Protein AF-A0A094BYF8-F1 (afdb_monomer)

Nearest PDB structures (foldseek):
  6zse-assembly1_XT  TM=6.422E-01  e=1.636E-03  Homo sapiens
  8cvm-assembly1_r  TM=8.380E-01  e=8.577E-03  Cutibacterium acnes
  7nhn-assembly1_V  TM=9.277E-01  e=2.640E-02  Listeria monocytogenes EGD-e
  8apo-assembly1_Aq  TM=6.557E-01  e=1.644E-02  Polytomella magna
  6ylx-assembly1_P  TM=6.443E-01  e=8.084E-03  Saccharomyces cerevisiae

Sequence (136 aa):
MRFSKKKAAQGVREHLVHARNEAIVRRGMGLGKEEGFRAVEIKTKDGKRMKIDDPSRLYIEQAWVGKGDYGITPDHRARGQINMMKNPTTHIHVVLKEEKTRIRENQEREAKIAARKTWVQLPNRKITSQRQYYSW

Structure (mmCIF, N/CA/C/O backbone):
data_AF-A0A094BYF8-F1
#
_entry.id   AF-A0A094BYF8-F1
#
loop_
_atom_site.group_PDB
_atom_site.id
_atom_site.type_symbol
_atom_site.label_atom_id
_atom_site.label_alt_id
_atom_site.label_comp_id
_atom_site.label_asym_id
_atom_site.label_entity_id
_atom_site.label_seq_id
_atom_site.pdbx_PDB_ins_code
_atom_site.Cartn_x
_atom_site.Cartn_y
_atom_site.Cartn_z
_atom_site.occupancy
_atom_site.B_iso_or_equiv
_atom_site.auth_seq_id
_atom_site.auth_comp_id
_atom_site.auth_asym_id
_atom_site.auth_atom_id
_atom_site.pdbx_PDB_model_num
ATOM 1 N N . MET A 1 1 ? -7.540 1.699 -15.502 1.00 93.69 1 MET A N 1
ATOM 2 C CA . MET A 1 1 ? -6.428 1.885 -16.462 1.00 93.69 1 MET A CA 1
ATOM 3 C C . MET A 1 1 ? -6.832 1.987 -17.935 1.00 93.69 1 MET A C 1
ATOM 5 O O . MET A 1 1 ? -6.118 2.654 -18.664 1.00 93.69 1 MET A O 1
ATOM 9 N N . ARG A 1 2 ? -7.959 1.406 -18.386 1.00 93.56 2 ARG A N 1
ATOM 10 C CA . ARG A 1 2 ? -8.383 1.412 -19.806 1.00 93.56 2 ARG A CA 1
ATOM 11 C C . ARG A 1 2 ? -8.467 2.798 -20.467 1.00 93.56 2 ARG A C 1
ATOM 13 O O . ARG A 1 2 ? -8.107 2.918 -21.624 1.00 93.56 2 ARG A O 1
ATOM 20 N N . PHE A 1 3 ? -8.935 3.813 -19.743 1.00 96.12 3 PHE A N 1
ATOM 21 C CA . PHE A 1 3 ? -9.165 5.161 -20.285 1.00 96.12 3 PHE A CA 1
ATOM 22 C C . PHE A 1 3 ? -8.025 6.151 -20.000 1.00 96.12 3 PHE A C 1
ATOM 24 O O . PHE A 1 3 ? -8.162 7.346 -20.244 1.00 96.12 3 PHE A O 1
ATOM 31 N N . SER A 1 4 ? -6.906 5.689 -19.434 1.00 96.69 4 SER A N 1
ATOM 32 C CA . SER A 1 4 ? -5.773 6.572 -19.156 1.00 96.69 4 SER A CA 1
ATOM 33 C C . SER A 1 4 ? -4.980 6.843 -20.434 1.00 96.69 4 SER A C 1
ATOM 35 O O . SER A 1 4 ? -4.676 5.917 -21.177 1.00 96.69 4 SER A O 1
ATOM 37 N N . LYS A 1 5 ? -4.576 8.100 -20.651 1.00 97.62 5 LYS A N 1
ATOM 38 C CA . LYS A 1 5 ? -3.736 8.518 -21.792 1.00 97.62 5 LYS A CA 1
ATOM 39 C C . LYS A 1 5 ? -2.260 8.100 -21.653 1.00 97.62 5 LYS A C 1
ATOM 41 O O . LYS A 1 5 ? -1.463 8.339 -22.553 1.00 97.62 5 LYS A O 1
ATOM 46 N N . LYS A 1 6 ? -1.849 7.567 -20.496 1.00 97.50 6 LYS A N 1
ATOM 47 C CA . LYS A 1 6 ? -0.439 7.278 -20.184 1.00 97.50 6 LYS A CA 1
ATOM 48 C C . LYS A 1 6 ? -0.024 5.914 -20.743 1.00 97.50 6 LYS A C 1
ATOM 50 O O . LYS A 1 6 ? -0.677 4.923 -20.434 1.00 97.50 6 LYS A O 1
ATOM 55 N N . LYS A 1 7 ? 1.120 5.837 -21.44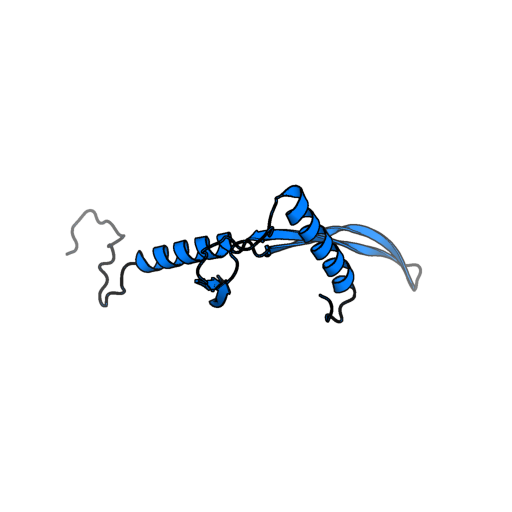1 1.00 96.81 7 LYS A N 1
ATOM 56 C CA . LYS A 1 7 ? 1.682 4.576 -21.979 1.00 96.81 7 LYS A CA 1
ATOM 57 C C . LYS A 1 7 ? 1.801 3.480 -20.912 1.00 96.81 7 LYS A C 1
ATOM 59 O O . LYS A 1 7 ? 1.371 2.353 -21.125 1.00 96.81 7 LYS A O 1
ATOM 64 N N . ALA A 1 8 ? 2.306 3.832 -19.727 1.00 96.00 8 ALA A N 1
ATOM 65 C CA . ALA A 1 8 ? 2.465 2.893 -18.614 1.00 96.00 8 ALA A CA 1
ATOM 66 C C . ALA A 1 8 ? 1.138 2.277 -18.124 1.00 96.00 8 ALA A C 1
ATOM 68 O O . ALA A 1 8 ? 1.143 1.206 -17.523 1.00 96.00 8 ALA A O 1
ATOM 69 N N . ALA A 1 9 ? -0.012 2.912 -18.383 1.00 97.00 9 ALA A N 1
ATOM 70 C CA . ALA A 1 9 ? -1.301 2.410 -17.918 1.00 97.00 9 ALA A CA 1
ATOM 71 C C . ALA A 1 9 ? -1.687 1.073 -18.563 1.00 97.00 9 ALA A C 1
ATOM 73 O O . ALA A 1 9 ? -2.395 0.291 -17.928 1.00 97.00 9 ALA A O 1
ATOM 74 N N . GLN A 1 10 ? -1.221 0.798 -19.784 1.00 96.44 10 GLN A N 1
ATOM 75 C CA . GLN A 1 10 ? -1.439 -0.491 -20.435 1.00 96.44 10 GLN A CA 1
ATOM 76 C C . GLN A 1 10 ? -0.749 -1.619 -19.655 1.00 96.44 10 GLN A C 1
ATOM 78 O O . GLN A 1 10 ? -1.431 -2.541 -19.212 1.00 96.44 10 GLN A O 1
ATOM 83 N N . GLY A 1 11 ? 0.549 -1.477 -19.364 1.00 95.69 11 GLY A N 1
ATOM 84 C CA . GLY A 1 11 ? 1.293 -2.462 -18.571 1.00 95.69 11 GLY A CA 1
ATOM 85 C C . GLY A 1 11 ? 0.729 -2.632 -17.156 1.00 95.69 11 GLY A C 1
ATOM 86 O O . GLY A 1 11 ? 0.569 -3.750 -16.675 1.00 95.69 11 GLY A O 1
ATOM 87 N N . VAL A 1 12 ? 0.309 -1.541 -16.503 1.00 96.81 12 VAL A N 1
ATOM 88 C CA . VAL A 1 12 ? -0.348 -1.643 -15.186 1.00 96.81 12 VAL A CA 1
ATOM 89 C C . VAL A 1 12 ? -1.692 -2.370 -15.280 1.00 96.81 12 VAL A C 1
ATOM 91 O O . VAL A 1 12 ? -2.045 -3.123 -14.378 1.00 96.81 12 VAL A O 1
ATOM 94 N N . ARG A 1 13 ? -2.467 -2.177 -16.355 1.00 96.81 13 ARG A N 1
ATOM 95 C CA . ARG A 1 13 ? -3.729 -2.907 -16.553 1.00 96.81 13 ARG A CA 1
ATOM 96 C C . ARG A 1 13 ? -3.481 -4.409 -16.644 1.00 96.81 13 ARG A C 1
ATOM 98 O O . ARG A 1 13 ? -4.201 -5.161 -15.996 1.00 96.81 13 ARG A O 1
ATOM 105 N N . GLU A 1 14 ? -2.509 -4.818 -17.449 1.00 96.88 14 GLU A N 1
ATOM 106 C CA . GLU A 1 14 ? -2.138 -6.223 -17.637 1.00 96.88 14 GLU A CA 1
ATOM 107 C C . GLU A 1 14 ? -1.673 -6.836 -16.314 1.00 96.88 14 GLU A C 1
ATOM 109 O O . GLU A 1 14 ? -2.192 -7.873 -15.902 1.00 96.88 14 GLU A O 1
ATOM 114 N N . HIS A 1 15 ? -0.813 -6.126 -15.578 1.00 96.75 15 HIS A N 1
ATOM 115 C CA . HIS A 1 15 ? -0.361 -6.550 -14.256 1.00 96.75 15 HIS A CA 1
ATOM 116 C C . HIS A 1 15 ? -1.515 -6.696 -13.249 1.00 96.75 15 HIS A C 1
ATOM 118 O O . HIS A 1 15 ? -1.583 -7.688 -12.531 1.00 96.75 15 HIS A O 1
ATOM 124 N N . LEU A 1 16 ? -2.471 -5.760 -13.223 1.00 96.94 16 LEU A N 1
A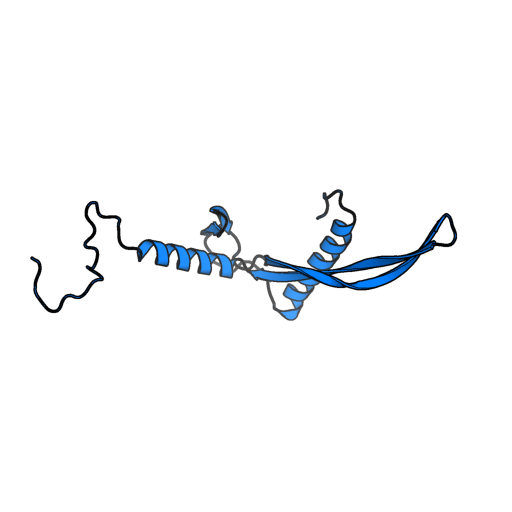TOM 125 C CA . LEU A 1 16 ? -3.642 -5.851 -12.342 1.00 96.94 16 LEU A CA 1
ATOM 126 C C . LEU A 1 16 ? -4.562 -7.025 -12.700 1.00 96.94 16 LEU A C 1
ATOM 128 O O . LEU A 1 16 ? -5.135 -7.645 -11.807 1.00 96.94 16 LEU A O 1
ATOM 132 N N . VAL A 1 17 ? -4.719 -7.335 -13.989 1.00 96.81 17 VAL A N 1
ATOM 133 C CA . VAL A 1 17 ? -5.490 -8.507 -14.429 1.00 96.81 17 VAL A CA 1
ATOM 134 C C . VAL A 1 17 ? -4.786 -9.792 -14.003 1.00 96.81 17 VAL A C 1
ATOM 136 O O . VAL A 1 17 ? -5.442 -10.674 -13.454 1.00 96.81 17 VAL A O 1
ATOM 139 N N . HIS A 1 18 ? -3.466 -9.869 -14.188 1.00 97.19 18 HIS A N 1
ATOM 140 C CA . HIS A 1 18 ? -2.660 -10.997 -13.731 1.00 97.19 18 HIS A CA 1
ATOM 141 C C . HIS A 1 18 ? -2.773 -11.190 -12.213 1.00 97.19 18 HIS A C 1
ATOM 143 O O . HIS A 1 18 ? -3.159 -12.264 -11.765 1.00 97.19 18 HIS A O 1
ATOM 149 N N . ALA A 1 19 ? -2.536 -10.136 -11.426 1.00 96.94 19 ALA A N 1
ATOM 150 C CA . ALA A 1 19 ? -2.615 -10.182 -9.966 1.00 96.94 19 ALA A CA 1
ATOM 151 C C . ALA A 1 19 ? -4.013 -10.577 -9.465 1.00 96.94 19 ALA A C 1
ATOM 153 O O . ALA A 1 19 ? -4.139 -11.352 -8.521 1.00 96.94 19 ALA A O 1
ATOM 154 N N . ARG A 1 20 ? -5.079 -10.089 -10.115 1.00 95.62 20 ARG A N 1
ATOM 155 C CA . ARG A 1 20 ? -6.453 -10.502 -9.805 1.00 95.62 20 ARG A CA 1
ATOM 156 C C . ARG A 1 20 ? -6.656 -11.995 -10.062 1.00 95.62 20 ARG A C 1
ATOM 158 O O . ARG A 1 20 ? -7.209 -12.678 -9.209 1.00 95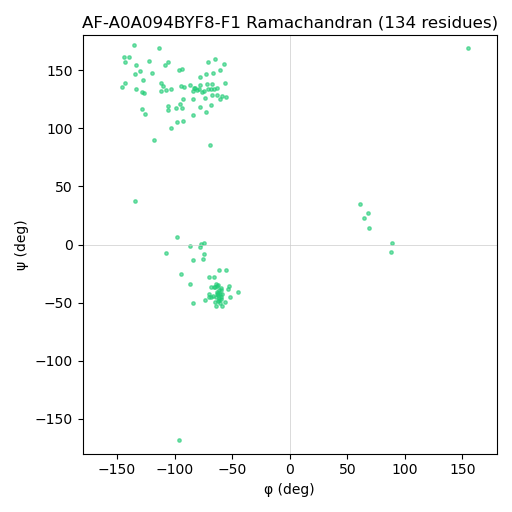.62 20 ARG A O 1
ATOM 165 N N . ASN A 1 21 ? -6.234 -12.492 -11.223 1.00 96.88 21 ASN A N 1
ATOM 166 C CA . ASN A 1 21 ? -6.384 -13.905 -11.567 1.00 96.88 21 ASN A CA 1
ATOM 167 C C . ASN A 1 21 ? -5.577 -14.788 -10.601 1.00 96.88 21 ASN A C 1
ATOM 169 O O . ASN A 1 21 ? -6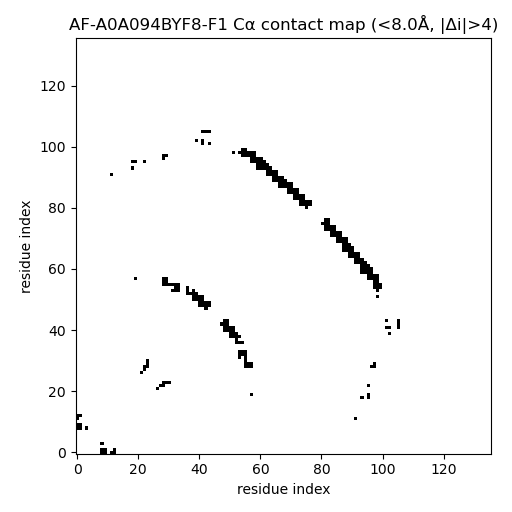.080 -15.802 -10.128 1.00 96.88 21 ASN A O 1
ATOM 173 N N . GLU A 1 22 ? -4.364 -14.366 -10.245 1.00 96.88 22 GLU A N 1
ATOM 174 C CA . GLU A 1 22 ? -3.535 -15.043 -9.251 1.00 96.88 22 GLU A CA 1
ATOM 175 C C . GLU A 1 22 ? -4.196 -15.064 -7.864 1.00 96.88 22 GLU A C 1
ATOM 177 O O . GLU A 1 22 ? -4.207 -16.106 -7.212 1.00 96.88 22 GLU A O 1
ATOM 182 N N . ALA A 1 23 ? -4.789 -13.951 -7.422 1.00 96.00 23 ALA A N 1
ATOM 183 C CA . ALA A 1 23 ? -5.499 -13.876 -6.146 1.00 96.00 23 ALA A CA 1
ATOM 184 C C . ALA A 1 23 ? -6.715 -14.816 -6.102 1.00 96.00 23 ALA A C 1
ATOM 186 O O . ALA A 1 23 ? -6.922 -15.504 -5.103 1.00 96.00 23 ALA A O 1
ATOM 187 N N . ILE A 1 24 ? -7.483 -14.900 -7.190 1.00 94.94 24 ILE A N 1
ATOM 188 C CA . ILE A 1 24 ? -8.628 -15.816 -7.283 1.00 94.94 24 ILE A CA 1
ATOM 189 C C . ILE A 1 24 ? -8.148 -17.272 -7.223 1.00 94.94 24 ILE A C 1
ATOM 191 O O . ILE A 1 24 ? -8.648 -18.050 -6.417 1.00 94.94 24 ILE A O 1
ATOM 195 N N . VAL A 1 25 ? -7.141 -17.636 -8.024 1.00 96.06 25 VAL A N 1
ATOM 196 C CA . VAL A 1 25 ? -6.687 -19.032 -8.153 1.00 96.06 25 VAL A CA 1
ATOM 197 C C . VAL A 1 25 ? -5.902 -19.506 -6.930 1.00 96.06 25 VAL A C 1
ATOM 199 O O . VAL A 1 25 ? -6.156 -20.593 -6.424 1.00 96.06 25 VAL A O 1
ATOM 202 N N . ARG A 1 26 ? -4.930 -18.721 -6.448 1.00 95.75 26 ARG A N 1
ATOM 203 C CA . ARG A 1 26 ? -4.018 -19.151 -5.372 1.00 95.75 26 ARG A CA 1
ATOM 204 C C . ARG A 1 26 ? -4.558 -18.888 -3.974 1.00 95.75 26 ARG A C 1
ATOM 206 O O . ARG A 1 26 ? -4.222 -19.624 -3.053 1.00 95.75 26 ARG A O 1
ATOM 213 N N . ARG A 1 27 ? -5.308 -17.798 -3.785 1.00 92.88 27 ARG A N 1
ATOM 214 C CA . ARG A 1 27 ? -5.783 -17.360 -2.460 1.00 92.88 27 ARG A CA 1
ATOM 215 C C . ARG A 1 27 ? -7.281 -17.595 -2.262 1.00 92.88 27 ARG A C 1
ATOM 217 O O . ARG A 1 27 ? -7.755 -17.373 -1.154 1.00 92.88 27 ARG A O 1
ATOM 224 N N . GLY A 1 28 ? -8.012 -18.001 -3.303 1.00 93.00 28 GLY A N 1
ATOM 225 C CA . GLY A 1 28 ? -9.463 -18.186 -3.240 1.00 93.00 28 GLY A CA 1
ATOM 226 C C . GLY A 1 28 ? -10.234 -16.890 -2.983 1.00 93.00 28 GLY A C 1
ATOM 227 O O . GLY A 1 28 ? -11.342 -16.935 -2.459 1.00 93.00 28 GLY A O 1
ATOM 228 N N . MET A 1 29 ? -9.649 -15.730 -3.300 1.00 93.25 29 MET A N 1
ATOM 229 C CA . MET A 1 29 ? -10.294 -14.442 -3.041 1.00 93.25 29 MET A CA 1
ATOM 230 C C . MET A 1 29 ? -11.367 -14.135 -4.088 1.00 93.25 29 MET A C 1
ATOM 232 O O . MET A 1 29 ? -11.170 -14.402 -5.274 1.00 93.25 29 MET A O 1
ATOM 236 N N . GLY A 1 30 ? -12.466 -13.499 -3.679 1.00 87.31 30 GLY A N 1
ATOM 237 C CA . GLY A 1 30 ? -13.500 -13.020 -4.605 1.00 87.31 30 GLY A CA 1
ATOM 238 C C . GLY A 1 30 ? -14.300 -14.115 -5.318 1.00 87.31 30 GLY A C 1
ATOM 239 O O . GLY A 1 30 ? -14.790 -13.879 -6.421 1.00 87.31 30 GLY A O 1
ATOM 240 N N . LEU A 1 31 ? -14.427 -15.299 -4.708 1.00 86.88 31 LEU A N 1
ATOM 241 C CA . LEU A 1 31 ? -15.151 -16.448 -5.271 1.00 86.88 31 LEU A CA 1
ATOM 242 C C . LEU A 1 31 ? -16.684 -16.369 -5.153 1.00 86.88 31 LEU A C 1
ATOM 244 O O . LEU A 1 31 ? -17.373 -17.242 -5.672 1.00 86.88 31 LEU A O 1
ATOM 248 N N . GLY A 1 32 ? -17.241 -15.327 -4.534 1.00 77.94 32 GLY A N 1
ATOM 249 C CA . GLY A 1 32 ? -18.684 -15.098 -4.522 1.00 77.94 32 GLY A CA 1
ATOM 250 C C . GLY A 1 32 ? -19.157 -14.271 -3.336 1.00 77.94 32 GLY A C 1
ATOM 251 O O . GLY A 1 32 ? -18.408 -14.027 -2.392 1.00 77.94 32 GLY A O 1
ATOM 252 N N . LYS A 1 33 ? -20.425 -13.856 -3.403 1.00 71.94 33 LYS A N 1
ATOM 253 C CA . LYS A 1 33 ? -21.111 -13.167 -2.310 1.00 71.94 33 LYS A CA 1
ATOM 254 C C . LYS A 1 33 ? -21.425 -14.172 -1.208 1.00 71.94 33 LYS A C 1
ATOM 256 O O . LYS A 1 33 ? -22.072 -15.180 -1.475 1.00 71.94 33 LYS A O 1
ATOM 261 N N . GLU A 1 34 ? -21.007 -13.882 0.018 1.00 75.31 34 GLU A N 1
ATOM 262 C CA . GLU A 1 34 ? -21.456 -14.642 1.188 1.00 75.31 34 GLU A CA 1
ATOM 263 C C . GLU A 1 34 ? -22.981 -14.530 1.328 1.00 75.31 34 GLU A C 1
ATOM 265 O O . GLU A 1 34 ? -23.532 -13.423 1.367 1.00 75.31 34 GLU A O 1
ATOM 270 N N . GLU A 1 35 ? -23.672 -15.672 1.389 1.00 77.00 35 GLU A N 1
ATOM 271 C CA . GLU A 1 35 ? -25.124 -15.692 1.558 1.00 77.00 35 GLU A CA 1
ATOM 272 C C . GLU A 1 35 ? -25.515 -15.065 2.903 1.00 77.00 35 GLU A C 1
ATOM 274 O O . GLU A 1 35 ? -24.981 -15.404 3.958 1.00 77.00 35 GLU A O 1
ATOM 279 N N . GLY A 1 36 ? -26.442 -14.103 2.862 1.00 80.31 36 GLY A N 1
ATOM 280 C CA . GLY A 1 36 ? -26.930 -13.398 4.052 1.00 80.31 36 GLY A CA 1
ATOM 281 C C . GLY A 1 36 ? -26.142 -12.146 4.457 1.00 80.31 36 GLY A C 1
ATOM 282 O O . GLY A 1 36 ? -26.521 -11.493 5.433 1.00 80.31 36 GLY A O 1
ATOM 283 N N . PHE A 1 37 ? -25.099 -11.747 3.718 1.00 83.69 37 PHE A N 1
ATOM 284 C CA . PHE A 1 37 ? -24.388 -10.500 4.009 1.00 83.69 37 PHE A CA 1
ATOM 285 C C . PHE A 1 37 ? -25.264 -9.269 3.722 1.00 83.69 37 PHE A C 1
ATOM 287 O O . PHE A 1 37 ? -25.701 -9.023 2.595 1.00 83.69 37 PHE A O 1
ATOM 294 N N . ARG A 1 38 ? -25.516 -8.460 4.756 1.00 88.12 38 ARG A N 1
ATOM 295 C CA . ARG A 1 38 ? -26.224 -7.180 4.618 1.00 88.12 38 ARG A CA 1
ATOM 296 C C . ARG A 1 38 ? -25.246 -6.104 4.179 1.00 88.12 38 ARG A C 1
ATOM 298 O O . ARG A 1 38 ? -24.177 -5.973 4.763 1.00 88.12 38 ARG A O 1
ATOM 305 N N . ALA A 1 39 ? -25.642 -5.295 3.201 1.00 89.94 39 ALA A N 1
ATOM 306 C CA . ALA A 1 39 ? -24.794 -4.218 2.714 1.00 89.94 39 ALA A CA 1
ATOM 307 C C . ALA A 1 39 ? -24.436 -3.233 3.842 1.00 89.94 39 ALA A C 1
ATOM 309 O O . ALA A 1 39 ? -25.326 -2.703 4.510 1.00 89.94 39 ALA A O 1
ATOM 310 N N . VAL A 1 40 ? -23.141 -2.968 4.019 1.00 91.62 40 VAL A N 1
ATOM 311 C CA . VAL A 1 40 ? -22.615 -2.089 5.073 1.00 91.62 40 VAL A CA 1
ATOM 312 C C . VAL A 1 40 ? -22.132 -0.783 4.454 1.00 91.62 40 VAL A C 1
ATOM 314 O O . VAL A 1 40 ? -21.402 -0.782 3.460 1.00 91.62 40 VAL A O 1
ATOM 317 N N . GLU A 1 41 ? -22.521 0.344 5.045 1.00 94.31 41 GLU A N 1
ATOM 318 C CA . GLU A 1 41 ? -21.900 1.632 4.745 1.00 94.31 41 GLU A CA 1
ATOM 319 C C . GLU A 1 41 ? -20.640 1.809 5.585 1.00 94.31 41 GLU A C 1
ATOM 321 O O . GLU A 1 41 ? -2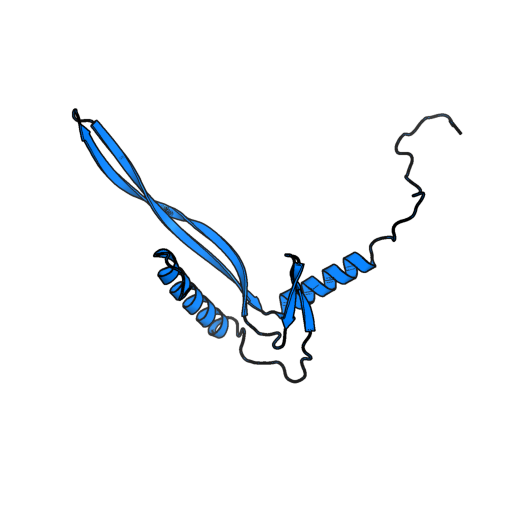0.684 1.737 6.810 1.00 94.31 41 GLU A O 1
ATOM 326 N N . ILE A 1 42 ? -19.517 2.078 4.926 1.00 93.50 42 ILE A N 1
ATOM 327 C CA . ILE A 1 42 ? -18.240 2.333 5.586 1.00 93.50 42 ILE A CA 1
ATOM 328 C C . ILE A 1 42 ? -17.684 3.700 5.199 1.00 93.50 42 ILE A C 1
ATOM 330 O O . ILE A 1 42 ? -17.971 4.246 4.126 1.00 93.50 42 ILE A O 1
ATOM 334 N N . LYS A 1 43 ? -16.806 4.226 6.053 1.00 93.31 43 LYS A N 1
ATOM 335 C CA . LYS A 1 43 ? -15.941 5.360 5.730 1.00 93.31 43 LYS A CA 1
ATOM 336 C C . LYS A 1 43 ? -14.516 4.853 5.513 1.00 93.31 43 LYS A C 1
ATOM 338 O O . LYS A 1 43 ? -13.899 4.284 6.411 1.00 93.31 43 LYS A O 1
ATOM 343 N N . THR A 1 44 ? -13.961 5.050 4.321 1.00 91.00 44 THR A N 1
ATOM 344 C CA . THR A 1 44 ? -12.544 4.759 4.051 1.00 91.00 44 THR A CA 1
ATOM 345 C C . THR A 1 44 ? -11.652 5.691 4.879 1.00 91.00 44 THR A C 1
ATOM 347 O O . THR A 1 44 ? -12.093 6.755 5.320 1.00 91.00 44 THR A O 1
ATOM 350 N N . LYS A 1 45 ? -10.383 5.319 5.087 1.00 88.62 45 LYS A N 1
ATOM 351 C CA . LYS A 1 45 ? -9.393 6.157 5.784 1.00 88.62 45 LYS A CA 1
ATOM 352 C C . LYS A 1 45 ? -9.294 7.573 5.196 1.00 88.62 45 LYS A C 1
ATOM 354 O O . LYS A 1 45 ? -9.194 8.528 5.958 1.00 88.62 45 LYS A O 1
ATOM 359 N N . ASP A 1 46 ? -9.439 7.704 3.877 1.00 89.19 46 ASP A N 1
ATOM 360 C CA . ASP A 1 46 ? -9.433 8.984 3.148 1.00 89.19 46 ASP A CA 1
ATOM 361 C C . ASP A 1 46 ? -10.726 9.804 3.322 1.00 89.19 46 ASP A C 1
ATOM 363 O O . ASP A 1 46 ? -10.897 10.864 2.731 1.00 89.19 46 ASP A O 1
ATOM 367 N N . GLY A 1 47 ? -11.684 9.304 4.104 1.00 89.12 47 GLY A N 1
ATOM 368 C CA . GLY A 1 47 ? -12.941 9.979 4.409 1.00 89.12 47 GLY A CA 1
ATOM 369 C C . GLY A 1 47 ? -14.078 9.728 3.417 1.00 89.12 47 GLY A C 1
ATOM 370 O O . GLY A 1 47 ? -15.209 10.124 3.698 1.00 89.12 47 GLY A O 1
ATOM 371 N N . LYS A 1 48 ? -13.820 9.032 2.304 1.00 93.06 48 LYS A N 1
ATOM 372 C CA . LYS A 1 48 ? -14.844 8.649 1.323 1.00 93.06 48 LYS A CA 1
ATOM 373 C C . LYS A 1 48 ? -15.849 7.663 1.929 1.00 93.06 48 LYS A C 1
ATOM 375 O O . LYS A 1 48 ? -15.451 6.678 2.546 1.00 93.06 48 LYS A O 1
ATOM 380 N N . ARG A 1 49 ? -17.145 7.906 1.715 1.00 93.25 49 ARG A N 1
ATOM 381 C CA . ARG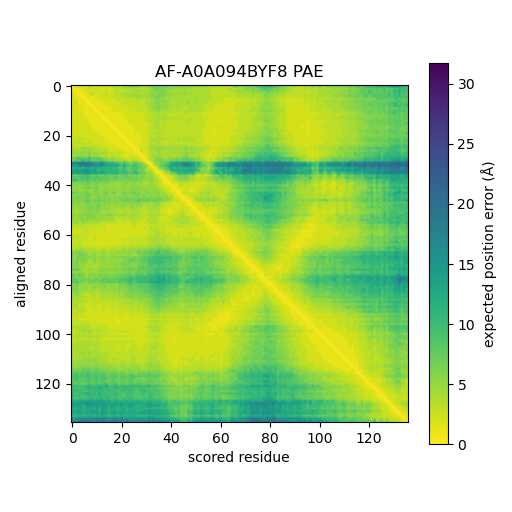 A 1 49 ? -18.218 6.965 2.072 1.00 93.25 49 ARG A CA 1
ATOM 382 C C . ARG A 1 49 ? -18.437 5.968 0.941 1.00 93.25 49 ARG A C 1
ATOM 384 O O . ARG A 1 49 ? -18.432 6.347 -0.232 1.00 93.25 49 ARG A O 1
ATOM 391 N N . MET A 1 50 ? -18.605 4.703 1.293 1.00 92.69 50 MET A N 1
ATOM 392 C CA . MET A 1 50 ? -18.808 3.619 0.339 1.00 92.69 50 MET A CA 1
ATOM 393 C C . MET A 1 50 ? -19.792 2.609 0.907 1.00 92.69 50 MET A C 1
ATOM 395 O O . MET A 1 50 ? -19.714 2.267 2.083 1.00 92.69 50 MET A O 1
ATOM 399 N N . LYS A 1 51 ? -20.695 2.123 0.058 1.00 94.38 51 LYS A N 1
ATOM 400 C CA . LYS A 1 51 ? -21.577 1.003 0.371 1.00 94.38 51 LYS A CA 1
ATOM 401 C C . LYS A 1 51 ? -20.942 -0.272 -0.173 1.00 94.38 51 LYS A C 1
ATOM 403 O O . LYS A 1 51 ? -20.679 -0.343 -1.372 1.00 94.38 51 LYS A O 1
ATOM 408 N N . ILE A 1 52 ? -20.680 -1.233 0.704 1.00 92.06 52 ILE A N 1
ATOM 409 C CA . ILE A 1 52 ? -20.156 -2.551 0.339 1.00 92.06 52 ILE A CA 1
ATOM 410 C C . ILE A 1 52 ? -21.332 -3.520 0.298 1.00 92.06 52 ILE A C 1
ATOM 412 O O . ILE A 1 52 ? -21.982 -3.738 1.318 1.00 92.06 52 ILE A O 1
ATOM 416 N N . ASP A 1 53 ? -21.609 -4.079 -0.878 1.00 91.38 53 ASP A N 1
ATOM 417 C CA . ASP A 1 53 ? -22.615 -5.124 -1.089 1.00 91.38 53 ASP A CA 1
ATOM 418 C C . ASP A 1 53 ? -22.031 -6.543 -1.035 1.00 91.38 53 ASP A C 1
ATOM 420 O O . ASP A 1 53 ? -22.756 -7.483 -0.729 1.00 91.38 53 ASP A O 1
ATOM 424 N N . ASP A 1 54 ? -20.738 -6.687 -1.328 1.00 90.88 54 ASP A N 1
ATOM 425 C CA . ASP A 1 54 ? -20.018 -7.959 -1.355 1.00 90.88 54 ASP A CA 1
ATOM 426 C C . ASP A 1 54 ? -18.743 -7.865 -0.500 1.00 90.88 54 ASP A C 1
ATOM 428 O O . ASP A 1 54 ? -17.849 -7.077 -0.835 1.00 90.88 54 ASP A O 1
ATOM 432 N N . PRO A 1 55 ? -18.633 -8.647 0.589 1.00 91.56 55 PRO A N 1
ATOM 433 C CA . PRO A 1 55 ? -17.472 -8.613 1.468 1.00 91.56 55 PRO A CA 1
ATOM 434 C C . PRO A 1 55 ? -16.219 -9.204 0.801 1.00 91.56 55 PRO A C 1
ATOM 436 O O . PRO A 1 55 ? -15.108 -8.773 1.114 1.00 91.56 55 PRO A O 1
ATOM 439 N N . SER A 1 56 ? -16.377 -10.135 -0.144 1.00 92.50 56 SER A N 1
ATOM 440 C CA . SER A 1 56 ? -15.274 -10.813 -0.834 1.00 92.50 56 SER A CA 1
ATOM 441 C C . SER A 1 56 ? -14.769 -10.056 -2.063 1.00 92.50 56 SER A C 1
ATOM 443 O O . SER A 1 56 ? -13.789 -10.458 -2.694 1.00 92.50 56 SER A O 1
ATOM 445 N N . ARG A 1 57 ? -15.377 -8.913 -2.400 1.00 93.25 57 ARG A N 1
ATOM 446 C CA . ARG A 1 57 ? -14.913 -8.064 -3.497 1.00 93.25 57 ARG A CA 1
ATOM 447 C C . ARG A 1 57 ? -13.445 -7.675 -3.300 1.00 93.25 57 ARG A C 1
ATOM 449 O O . ARG A 1 57 ? -13.055 -7.111 -2.280 1.00 93.25 57 ARG A O 1
ATOM 456 N N . LEU A 1 58 ? -12.639 -7.934 -4.326 1.00 94.50 58 LEU A N 1
ATOM 457 C CA . LEU A 1 58 ? -11.230 -7.557 -4.356 1.00 94.50 58 LEU A CA 1
ATOM 458 C C . LEU A 1 58 ? -11.057 -6.043 -4.518 1.00 94.50 58 LEU A C 1
ATOM 460 O O . LEU A 1 58 ? -11.692 -5.410 -5.369 1.00 94.50 58 LEU A O 1
ATOM 464 N N . TYR A 1 59 ? -10.114 -5.482 -3.769 1.00 95.19 59 TYR A N 1
ATOM 465 C CA . TYR A 1 59 ? -9.667 -4.106 -3.918 1.00 95.19 59 TYR A CA 1
ATOM 466 C C . TYR A 1 59 ? -8.147 -3.985 -3.760 1.00 95.19 59 TYR A C 1
ATOM 468 O O . TYR A 1 59 ? -7.472 -4.871 -3.233 1.00 95.19 59 TYR A O 1
ATOM 476 N N . ILE A 1 60 ? -7.603 -2.867 -4.245 1.00 96.31 60 ILE A N 1
ATOM 477 C CA . ILE A 1 60 ? -6.193 -2.516 -4.066 1.00 96.31 60 ILE A CA 1
ATOM 478 C C . ILE A 1 60 ? -6.036 -1.847 -2.706 1.00 96.31 60 ILE A C 1
ATOM 480 O O . ILE A 1 60 ? -6.521 -0.732 -2.506 1.00 96.31 60 ILE A O 1
ATOM 484 N N . GLU A 1 61 ? -5.360 -2.527 -1.792 1.00 95.94 61 GLU A N 1
ATOM 485 C CA . GLU A 1 61 ? -5.082 -2.028 -0.450 1.00 95.94 61 GLU A CA 1
ATOM 486 C C . GLU A 1 61 ? -3.847 -1.133 -0.433 1.00 95.94 61 GLU A C 1
ATOM 488 O O . GLU A 1 61 ? -3.873 -0.014 0.073 1.00 95.94 61 GLU A O 1
ATOM 493 N N . GLN A 1 62 ? -2.760 -1.622 -1.018 1.00 96.19 62 GLN A N 1
ATOM 494 C CA . GLN A 1 62 ? -1.522 -0.872 -1.160 1.00 96.19 62 GLN A CA 1
ATOM 495 C C . GLN A 1 62 ? -1.007 -1.033 -2.578 1.00 96.19 62 GLN A C 1
ATOM 497 O O . GLN A 1 62 ? -1.156 -2.085 -3.200 1.00 96.19 62 GLN A O 1
ATOM 502 N N . ALA A 1 63 ? -0.378 0.018 -3.079 1.00 97.12 63 ALA A N 1
ATOM 503 C CA . ALA A 1 63 ? 0.384 -0.027 -4.309 1.00 97.12 63 ALA A CA 1
ATOM 504 C C . ALA A 1 63 ? 1.579 0.912 -4.178 1.00 97.12 63 ALA A C 1
ATOM 506 O O . ALA A 1 63 ? 1.434 2.041 -3.705 1.00 97.12 63 ALA A O 1
ATOM 507 N N . TRP A 1 64 ? 2.750 0.452 -4.599 1.00 97.81 64 TRP A N 1
ATOM 508 C CA . TRP A 1 64 ? 3.965 1.258 -4.626 1.00 97.81 64 TRP A CA 1
ATOM 509 C C . TRP A 1 64 ? 4.812 0.903 -5.843 1.00 97.81 64 TRP A C 1
ATOM 511 O O . TRP A 1 64 ? 4.635 -0.140 -6.471 1.00 97.81 64 TRP A O 1
ATOM 521 N N . VAL A 1 65 ? 5.729 1.799 -6.195 1.00 97.62 65 VAL A N 1
ATOM 522 C CA . VAL A 1 65 ? 6.645 1.617 -7.322 1.00 97.62 65 VAL A CA 1
ATOM 523 C C . VAL A 1 65 ? 8.049 1.449 -6.770 1.00 97.62 65 VAL A C 1
ATOM 525 O O . VAL A 1 65 ? 8.482 2.215 -5.912 1.00 97.62 65 VAL A O 1
ATOM 528 N N . GLY A 1 66 ? 8.747 0.438 -7.266 1.00 96.12 66 GLY A N 1
ATOM 529 C CA . GLY A 1 66 ? 10.162 0.228 -7.034 1.00 96.12 66 GLY A CA 1
ATOM 530 C C . GLY A 1 66 ? 10.975 0.569 -8.276 1.00 96.12 66 GLY A C 1
ATOM 531 O O . GLY A 1 66 ? 10.492 0.575 -9.414 1.00 96.12 66 GLY A O 1
ATOM 532 N N . LYS A 1 67 ? 12.243 0.875 -8.038 1.00 95.69 67 LYS A N 1
ATOM 533 C CA . LYS A 1 67 ? 13.222 1.117 -9.089 1.00 95.69 67 LYS A CA 1
ATOM 534 C C . LYS A 1 67 ? 13.766 -0.226 -9.586 1.00 95.69 67 LYS A C 1
ATOM 536 O O . LYS A 1 67 ? 14.081 -1.088 -8.771 1.00 95.69 67 LYS A O 1
ATOM 541 N N . GLY A 1 68 ? 13.859 -0.395 -10.899 1.00 93.94 68 GLY A N 1
ATOM 542 C CA . GLY A 1 68 ? 14.530 -1.526 -11.535 1.00 93.94 68 GLY A CA 1
ATOM 543 C C . GLY A 1 68 ? 15.967 -1.194 -11.937 1.00 93.94 68 GLY A C 1
ATOM 544 O O . GLY A 1 68 ? 16.520 -0.154 -11.554 1.00 93.94 68 GLY A O 1
ATOM 545 N N . ASP A 1 69 ? 16.558 -2.083 -12.727 1.00 94.81 69 ASP A N 1
ATOM 546 C CA . ASP A 1 69 ? 17.912 -1.922 -13.241 1.00 94.81 69 ASP A CA 1
ATOM 547 C C . ASP A 1 69 ? 18.008 -0.748 -14.217 1.00 94.81 69 ASP A C 1
ATOM 549 O O . ASP A 1 69 ? 17.064 -0.413 -14.943 1.00 94.81 69 ASP A O 1
ATOM 553 N N . TYR A 1 70 ? 19.165 -0.092 -14.222 1.00 95.69 70 TYR A N 1
ATOM 554 C CA . TYR A 1 70 ? 19.439 0.985 -15.162 1.00 95.69 70 TYR A CA 1
ATOM 555 C C . TYR A 1 70 ? 20.124 0.436 -16.405 1.00 95.69 70 TYR A C 1
ATOM 557 O O . TYR A 1 70 ? 21.202 -0.145 -16.314 1.00 95.69 70 TYR A O 1
ATOM 565 N N . GLY A 1 71 ? 19.543 0.716 -17.569 1.00 94.62 71 GLY A N 1
ATOM 566 C CA . GLY A 1 71 ? 20.315 0.719 -18.806 1.00 94.62 71 GLY A CA 1
ATOM 567 C C . GLY A 1 71 ? 21.249 1.927 -18.831 1.00 94.62 71 GLY A C 1
ATOM 568 O O . GLY A 1 71 ? 20.995 2.931 -18.157 1.00 94.62 71 GLY A O 1
ATOM 569 N N . ILE A 1 72 ? 22.324 1.852 -19.608 1.00 95.00 72 ILE A N 1
ATOM 570 C CA . ILE A 1 72 ? 23.218 2.989 -19.825 1.00 95.00 72 ILE A CA 1
ATOM 571 C C . ILE A 1 72 ? 23.408 3.170 -21.325 1.00 95.00 72 ILE A C 1
ATOM 573 O O . ILE A 1 72 ? 23.697 2.205 -22.027 1.00 95.00 72 ILE A O 1
ATOM 577 N N . THR A 1 73 ? 23.244 4.402 -21.802 1.00 96.50 73 THR A N 1
ATOM 578 C CA . THR A 1 73 ? 23.429 4.758 -23.214 1.00 96.50 73 THR A CA 1
ATOM 579 C C . THR A 1 73 ? 24.414 5.924 -23.317 1.00 96.50 73 THR A C 1
ATOM 581 O O . THR A 1 73 ? 24.232 6.912 -22.598 1.00 96.50 73 THR A O 1
ATOM 584 N N . PRO A 1 74 ? 25.451 5.851 -24.171 1.00 96.25 74 PRO A N 1
ATOM 585 C CA . PRO A 1 74 ? 26.319 6.996 -24.421 1.00 96.25 74 PRO A CA 1
ATOM 586 C C . PRO A 1 74 ? 25.551 8.109 -25.156 1.00 96.25 74 PRO A C 1
ATOM 588 O O . PRO A 1 74 ? 24.907 7.872 -26.175 1.00 96.25 74 PRO A O 1
ATOM 591 N N . ASP A 1 75 ? 25.619 9.328 -24.623 1.00 96.69 75 ASP A N 1
ATOM 592 C CA . ASP A 1 75 ? 25.072 10.566 -25.188 1.00 96.69 75 ASP A CA 1
ATOM 593 C C . ASP A 1 75 ? 26.226 11.374 -25.797 1.00 96.69 75 ASP A C 1
ATOM 595 O O . ASP A 1 75 ? 27.006 12.012 -25.078 1.00 96.69 75 ASP A O 1
ATOM 599 N N . HIS A 1 76 ? 26.367 11.290 -27.121 1.00 95.75 76 HIS A N 1
ATOM 600 C CA . HIS A 1 76 ? 27.427 11.961 -27.870 1.00 95.75 76 HIS A CA 1
ATOM 601 C C . HIS A 1 76 ? 27.106 13.446 -28.052 1.00 95.75 76 HIS A C 1
ATOM 603 O O . HIS A 1 76 ? 26.128 13.813 -28.703 1.00 95.75 76 HIS A O 1
ATOM 609 N N . ARG A 1 77 ? 27.963 14.315 -27.509 1.00 94.38 77 ARG A N 1
ATOM 610 C CA . ARG A 1 77 ? 27.817 15.773 -27.574 1.00 94.38 77 ARG A CA 1
ATOM 611 C C . ARG A 1 77 ? 28.917 16.416 -28.413 1.00 94.38 77 ARG A C 1
ATOM 613 O O . ARG A 1 77 ? 29.905 15.790 -28.793 1.00 94.38 77 ARG A O 1
ATOM 620 N N . ALA A 1 78 ? 28.740 17.703 -28.708 1.00 95.12 78 ALA A N 1
ATOM 621 C CA . ALA A 1 78 ? 29.740 18.492 -29.417 1.00 95.12 78 ALA A CA 1
ATOM 622 C C . ALA A 1 78 ? 31.095 18.494 -28.679 1.00 95.12 78 ALA A C 1
ATOM 624 O O . ALA A 1 78 ? 31.155 18.348 -27.457 1.00 95.12 78 ALA A O 1
ATOM 625 N N . ARG A 1 79 ? 32.182 18.714 -29.431 1.00 94.69 79 ARG A N 1
ATOM 626 C CA . ARG A 1 79 ? 33.568 18.775 -28.918 1.00 94.69 79 ARG A CA 1
ATOM 627 C C . ARG A 1 79 ? 34.055 17.475 -28.251 1.00 94.69 79 ARG A C 1
ATOM 629 O O . ARG A 1 79 ? 34.800 17.524 -27.278 1.00 94.69 79 ARG A O 1
ATOM 636 N N . GLY A 1 80 ? 33.624 16.319 -28.764 1.00 93.00 80 GLY A N 1
ATOM 637 C CA . GLY A 1 80 ? 34.109 15.004 -28.321 1.00 93.00 80 GLY A CA 1
ATOM 638 C C . GLY A 1 80 ? 33.692 14.605 -26.901 1.00 93.00 80 GLY A C 1
ATOM 639 O O . GLY A 1 80 ? 34.266 13.676 -26.343 1.00 93.00 80 GLY A O 1
ATOM 640 N N . GLN A 1 81 ? 32.717 15.293 -26.300 1.00 94.62 81 GLN A N 1
ATOM 641 C CA . GLN A 1 81 ? 32.202 14.960 -24.971 1.00 94.62 81 GLN A CA 1
ATOM 642 C C . GLN A 1 81 ? 31.199 13.804 -25.063 1.00 94.62 81 GLN A C 1
ATOM 644 O O . GLN A 1 81 ? 30.294 13.835 -25.899 1.00 94.62 81 GLN A O 1
ATOM 649 N N . ILE A 1 82 ? 31.330 12.804 -24.188 1.00 95.12 82 ILE A N 1
ATOM 650 C CA . ILE A 1 82 ? 30.393 11.677 -24.097 1.00 95.12 82 ILE A CA 1
ATOM 651 C C . ILE A 1 82 ? 29.894 11.580 -22.661 1.00 95.12 82 ILE A C 1
ATOM 653 O O . ILE A 1 82 ? 30.647 11.245 -21.748 1.00 95.12 82 ILE A O 1
ATOM 657 N N . ASN A 1 83 ? 28.606 11.855 -22.471 1.00 95.94 83 ASN A N 1
ATOM 658 C CA . ASN A 1 83 ? 27.945 11.657 -21.188 1.00 95.94 83 ASN A CA 1
ATOM 659 C C . ASN A 1 83 ? 27.287 10.278 -21.153 1.00 95.94 83 ASN A C 1
ATOM 661 O O . ASN A 1 83 ? 26.841 9.769 -22.174 1.00 95.94 83 ASN A O 1
ATOM 665 N N . MET A 1 84 ? 27.169 9.684 -19.969 1.00 95.56 84 MET A N 1
ATOM 666 C CA . MET A 1 84 ? 26.472 8.407 -19.804 1.00 95.56 84 MET A CA 1
ATOM 667 C C . MET A 1 84 ? 25.042 8.656 -19.325 1.00 95.56 84 MET A C 1
ATOM 669 O O . MET A 1 84 ? 24.814 9.005 -18.163 1.00 95.56 84 MET A O 1
ATOM 673 N N . MET A 1 85 ? 24.069 8.491 -20.222 1.00 96.19 85 MET A N 1
ATOM 674 C CA . MET A 1 85 ? 22.651 8.586 -19.889 1.00 96.19 85 MET A CA 1
ATOM 675 C C . MET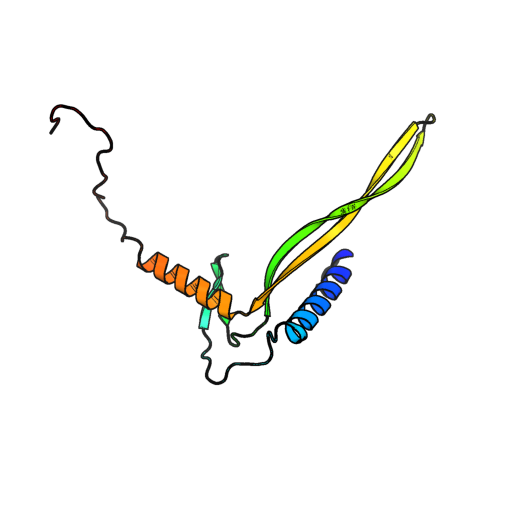 A 1 85 ? 22.205 7.314 -19.166 1.00 96.19 85 MET A C 1
ATOM 677 O O . MET A 1 85 ? 22.471 6.209 -19.629 1.00 96.19 85 MET A O 1
ATOM 681 N N . LYS A 1 86 ? 21.514 7.463 -18.030 1.00 94.75 86 LYS A N 1
ATOM 682 C CA . LYS A 1 86 ? 20.920 6.342 -17.287 1.00 94.75 86 LYS A CA 1
ATOM 683 C C . LYS A 1 86 ? 19.470 6.152 -17.724 1.00 94.75 86 LYS A C 1
ATOM 685 O O . LYS A 1 86 ? 18.646 7.036 -17.502 1.00 94.75 86 LYS A O 1
ATOM 690 N N . ASN A 1 87 ? 19.149 4.997 -18.293 1.00 95.81 87 ASN A N 1
ATOM 691 C CA . ASN A 1 87 ? 17.815 4.631 -18.756 1.00 95.81 87 ASN A CA 1
ATOM 692 C C . ASN A 1 87 ? 17.077 3.887 -17.621 1.00 95.81 87 ASN A C 1
ATOM 694 O O . ASN A 1 87 ? 17.422 2.739 -17.334 1.00 95.81 87 ASN A O 1
ATOM 698 N N . PRO A 1 88 ? 16.093 4.506 -16.938 1.00 95.38 88 PRO A N 1
ATOM 699 C CA . PRO A 1 88 ? 15.373 3.880 -15.830 1.00 95.38 88 PRO A CA 1
ATOM 700 C C . PRO A 1 88 ? 14.446 2.760 -16.295 1.00 95.38 88 PRO A C 1
ATOM 702 O O . PRO A 1 88 ? 13.617 2.964 -17.182 1.00 95.38 88 PRO A O 1
ATOM 705 N N . THR A 1 89 ? 14.494 1.626 -15.600 1.00 95.88 89 THR A N 1
ATOM 706 C CA . THR A 1 89 ? 13.374 0.680 -15.543 1.00 95.88 89 THR A CA 1
ATOM 707 C C . THR A 1 89 ? 12.727 0.735 -14.159 1.00 95.88 89 THR A C 1
ATOM 709 O O . THR A 1 89 ? 13.344 1.163 -13.179 1.00 95.88 89 THR A O 1
ATOM 712 N N . THR A 1 90 ? 11.450 0.373 -14.066 1.00 95.62 90 THR A N 1
ATOM 713 C CA . THR A 1 90 ? 10.690 0.376 -12.809 1.00 95.62 90 THR A CA 1
ATOM 714 C C . THR A 1 90 ? 9.741 -0.811 -12.764 1.00 95.62 90 THR A C 1
ATOM 716 O O . THR A 1 90 ? 9.354 -1.355 -13.798 1.00 95.62 90 THR A O 1
ATOM 719 N N . HIS A 1 91 ? 9.352 -1.205 -11.557 1.00 94.69 91 HIS A N 1
ATOM 720 C CA . HIS A 1 91 ? 8.347 -2.235 -11.324 1.00 94.69 91 HIS A CA 1
ATOM 721 C C . HIS A 1 91 ? 7.303 -1.715 -10.332 1.00 94.69 91 HIS A C 1
ATOM 723 O O . HIS A 1 91 ? 7.602 -0.882 -9.477 1.00 94.69 91 HIS A O 1
ATOM 729 N N . ILE A 1 92 ? 6.064 -2.181 -10.453 1.00 95.94 92 ILE A N 1
ATOM 730 C CA . ILE A 1 92 ? 4.971 -1.830 -9.544 1.00 95.94 92 ILE A CA 1
ATOM 731 C C . ILE A 1 92 ? 4.617 -3.054 -8.708 1.00 95.94 92 ILE A C 1
ATOM 733 O O . ILE A 1 92 ? 4.515 -4.155 -9.238 1.00 95.94 92 ILE A O 1
ATOM 737 N N . HIS A 1 93 ? 4.423 -2.843 -7.413 1.00 96.75 93 HIS A N 1
ATOM 738 C CA . HIS A 1 93 ? 3.935 -3.852 -6.483 1.00 96.75 93 HIS A CA 1
ATOM 739 C C . HIS A 1 93 ? 2.545 -3.459 -6.011 1.00 96.75 93 HIS A C 1
ATOM 741 O O . HIS A 1 93 ? 2.280 -2.285 -5.739 1.00 96.75 93 HIS A O 1
ATOM 747 N N . VAL A 1 94 ? 1.654 -4.442 -5.917 1.00 97.25 94 VAL A N 1
ATOM 748 C CA . VAL A 1 94 ? 0.264 -4.245 -5.503 1.00 97.25 94 VAL A CA 1
ATOM 749 C C . VAL A 1 94 ? -0.103 -5.303 -4.473 1.00 97.25 94 VAL A C 1
ATOM 751 O O . VAL A 1 94 ? 0.148 -6.488 -4.673 1.00 97.25 94 VAL A O 1
ATOM 754 N N . VAL A 1 95 ? -0.741 -4.875 -3.388 1.00 97.38 95 VAL A N 1
ATOM 755 C CA . VAL A 1 95 ? -1.349 -5.756 -2.391 1.00 97.38 95 VAL A CA 1
ATOM 756 C C . VAL A 1 95 ? -2.855 -5.707 -2.584 1.00 97.38 95 VAL A C 1
ATOM 758 O O . VAL A 1 95 ? -3.483 -4.656 -2.421 1.00 97.38 95 VAL A O 1
ATOM 761 N N . LEU A 1 96 ? -3.425 -6.853 -2.947 1.00 97.00 96 LEU A N 1
ATOM 762 C CA . LEU A 1 96 ? -4.864 -7.046 -3.072 1.00 97.00 96 LEU A CA 1
ATOM 763 C C . LEU A 1 96 ? -5.422 -7.632 -1.772 1.00 97.00 96 LEU A C 1
ATOM 765 O O . LEU A 1 96 ? -4.830 -8.542 -1.190 1.00 97.00 96 LEU A O 1
ATOM 769 N N . LYS A 1 97 ? -6.563 -7.105 -1.330 1.00 96.69 97 LYS A N 1
ATOM 770 C CA . LYS A 1 97 ? -7.345 -7.625 -0.202 1.00 96.69 97 LYS A CA 1
ATOM 771 C C . LYS A 1 97 ? -8.829 -7.653 -0.567 1.00 96.69 97 LYS A C 1
ATOM 773 O O . LYS A 1 97 ? -9.232 -7.114 -1.596 1.00 96.69 97 LYS A O 1
ATOM 778 N N . GLU A 1 98 ? -9.632 -8.257 0.300 1.00 95.69 98 GLU A N 1
ATOM 779 C CA . GLU A 1 98 ? -11.094 -8.247 0.219 1.00 95.69 98 GLU A CA 1
ATOM 780 C C . GLU A 1 98 ? -11.704 -7.155 1.107 1.00 95.69 98 GLU A C 1
ATOM 782 O O . GLU A 1 98 ? -11.150 -6.828 2.165 1.00 95.69 98 GLU A O 1
ATOM 787 N N . GLU A 1 99 ? -12.867 -6.627 0.716 1.00 94.44 99 GLU A N 1
ATOM 788 C CA . GLU A 1 99 ? -13.586 -5.555 1.426 1.00 94.44 99 GLU A CA 1
ATOM 789 C C . GLU A 1 99 ? -13.890 -5.874 2.909 1.00 94.44 99 GLU A C 1
ATOM 791 O O . GLU A 1 99 ? -13.992 -4.946 3.717 1.00 94.44 99 GLU A O 1
ATOM 796 N N . LYS A 1 100 ? -13.909 -7.153 3.324 1.00 93.88 100 LYS A N 1
ATOM 797 C CA . LYS A 1 100 ? -13.896 -7.582 4.747 1.00 93.88 100 LYS A CA 1
ATOM 798 C C . LYS A 1 100 ? -12.867 -6.827 5.589 1.00 93.88 100 LYS A C 1
ATOM 800 O O . LYS A 1 100 ? -13.148 -6.420 6.717 1.00 93.88 100 LYS A O 1
ATOM 805 N N . THR A 1 101 ? -11.680 -6.594 5.027 1.00 95.25 101 THR A N 1
ATOM 806 C CA . THR A 1 101 ? -10.603 -5.870 5.714 1.00 95.25 101 THR A CA 1
ATOM 807 C C . THR A 1 101 ? -11.017 -4.433 6.015 1.00 95.25 101 THR A C 1
ATOM 809 O O . THR A 1 101 ? -10.799 -3.956 7.127 1.00 95.25 101 THR A O 1
ATOM 812 N N . ARG A 1 102 ? -11.667 -3.754 5.063 1.00 94.25 102 ARG A N 1
ATOM 813 C CA . ARG A 1 102 ? -12.117 -2.371 5.250 1.00 94.25 102 ARG A CA 1
ATOM 814 C C . ARG A 1 102 ? -13.241 -2.253 6.266 1.00 94.25 102 ARG A C 1
ATOM 816 O O . ARG A 1 102 ? -13.276 -1.274 7.007 1.00 94.25 102 ARG A O 1
ATOM 823 N N . ILE A 1 103 ? -14.142 -3.234 6.303 1.00 94.50 103 ILE A N 1
ATOM 824 C CA . ILE A 1 103 ? -15.216 -3.296 7.302 1.00 94.50 103 ILE A CA 1
ATOM 825 C C . ILE A 1 103 ? -14.602 -3.379 8.701 1.00 94.50 103 ILE A C 1
ATOM 827 O O . ILE A 1 103 ? -14.914 -2.542 9.548 1.00 94.50 103 ILE A O 1
ATOM 831 N N . ARG A 1 104 ? -13.658 -4.309 8.908 1.00 95.75 104 ARG A N 1
ATOM 832 C CA . ARG A 1 104 ? -12.924 -4.454 10.174 1.00 95.75 104 ARG A CA 1
ATOM 833 C C . ARG A 1 104 ? -12.218 -3.155 10.574 1.00 95.75 104 ARG A C 1
ATOM 835 O O . ARG A 1 104 ? -12.381 -2.679 11.691 1.00 95.75 104 ARG A O 1
ATOM 842 N N . GLU A 1 105 ? -11.475 -2.536 9.660 1.00 95.31 105 GLU A N 1
ATOM 843 C CA . GLU A 1 105 ? -10.760 -1.282 9.941 1.00 95.31 105 GLU A CA 1
ATOM 844 C C . GLU A 1 105 ? -11.691 -0.111 10.264 1.00 95.31 105 GLU A C 1
ATOM 846 O O . GLU A 1 105 ? -11.335 0.775 11.045 1.00 95.31 105 GLU A O 1
ATOM 851 N N . ASN A 1 106 ? -12.875 -0.067 9.647 1.00 95.12 106 ASN A N 1
ATOM 852 C CA . ASN A 1 106 ? -13.871 0.947 9.961 1.00 95.12 106 ASN A CA 1
ATOM 853 C C . ASN A 1 106 ? -14.442 0.738 11.368 1.00 95.12 106 ASN A C 1
ATOM 855 O O . ASN A 1 106 ? -14.480 1.694 12.138 1.00 95.12 106 ASN A O 1
ATOM 859 N N . GLN A 1 107 ? -14.790 -0.500 11.725 1.00 95.62 107 GLN A N 1
ATOM 860 C CA . GLN A 1 107 ? -15.271 -0.851 13.065 1.00 95.62 107 GLN A CA 1
ATOM 861 C C . GLN A 1 107 ? -14.232 -0.522 14.142 1.00 95.62 107 GLN A C 1
ATOM 863 O O . GLN A 1 107 ? -14.557 0.109 15.144 1.00 95.62 107 GLN A O 1
ATOM 868 N N . GLU A 1 108 ? -12.960 -0.859 13.914 1.00 97.12 108 GLU A N 1
ATOM 869 C CA . GLU A 1 108 ? -11.861 -0.500 14.822 1.00 97.12 108 GLU A CA 1
ATOM 870 C C . GLU A 1 108 ? -11.727 1.019 14.986 1.00 97.12 108 GLU A C 1
ATOM 872 O O . GLU A 1 108 ? -11.460 1.524 16.080 1.00 97.12 108 GLU A O 1
ATOM 877 N N . ARG A 1 109 ? -11.938 1.779 13.907 1.00 95.19 109 ARG A N 1
ATOM 878 C CA . ARG A 1 109 ? -11.893 3.242 13.944 1.00 95.19 109 ARG A CA 1
ATOM 879 C C . ARG A 1 109 ? -13.077 3.830 14.702 1.00 95.19 109 ARG A C 1
ATOM 881 O O . ARG A 1 109 ? -12.876 4.759 15.480 1.00 95.19 109 ARG A O 1
ATOM 888 N N . GLU A 1 110 ? -14.277 3.309 14.485 1.00 95.56 110 GLU A N 1
ATOM 889 C CA . GLU A 1 110 ? -15.493 3.716 15.194 1.00 95.56 110 GLU A CA 1
ATOM 890 C C . GLU A 1 110 ? -15.388 3.397 16.684 1.00 95.56 110 GLU A C 1
ATOM 892 O O . GLU A 1 110 ? -15.603 4.287 17.505 1.00 95.56 110 GLU A O 1
ATOM 897 N N . ALA A 1 111 ? -14.925 2.197 17.039 1.00 96.88 111 ALA A N 1
ATOM 898 C CA . ALA A 1 111 ? -14.647 1.813 18.420 1.00 96.88 111 ALA A CA 1
ATOM 899 C C . ALA A 1 111 ? -13.600 2.738 19.062 1.00 96.88 111 ALA A C 1
ATOM 901 O O . ALA A 1 111 ? -13.785 3.213 20.182 1.00 96.88 111 ALA A O 1
ATOM 902 N N . LYS A 1 112 ? -12.529 3.083 18.333 1.00 96.88 112 LYS A N 1
ATOM 903 C CA . LYS A 1 112 ? -11.522 4.047 18.800 1.00 96.88 112 LYS A CA 1
ATOM 904 C C . LYS A 1 112 ? -12.099 5.449 19.000 1.00 96.88 112 LYS A C 1
ATOM 906 O O . LYS A 1 112 ? -11.655 6.152 19.903 1.00 96.88 112 LYS A O 1
ATOM 911 N N . ILE A 1 113 ? -13.040 5.882 18.160 1.00 94.88 113 ILE A N 1
ATOM 912 C CA . ILE A 1 113 ? -13.724 7.173 18.309 1.00 94.88 113 ILE A CA 1
ATOM 913 C C . ILE A 1 113 ? -14.656 7.141 19.520 1.00 94.88 113 ILE A C 1
ATOM 915 O O . ILE A 1 113 ? -14.603 8.067 20.320 1.00 94.88 113 ILE A O 1
ATOM 919 N N . ALA A 1 114 ? -15.434 6.073 19.695 1.00 95.31 114 ALA A N 1
ATOM 920 C CA . ALA A 1 114 ? -16.315 5.893 20.846 1.00 95.31 114 ALA A CA 1
ATOM 921 C C . ALA A 1 114 ? -15.537 5.823 22.172 1.00 95.31 114 ALA A C 1
ATOM 923 O O . ALA A 1 114 ? -15.987 6.351 23.182 1.00 95.31 114 ALA A O 1
ATOM 924 N N . ALA A 1 115 ? -14.336 5.236 22.160 1.00 96.75 115 ALA A N 1
ATOM 925 C CA . ALA A 1 115 ? -13.449 5.173 23.320 1.00 96.75 115 ALA A CA 1
ATOM 926 C C . ALA A 1 115 ? -12.741 6.504 23.644 1.00 96.75 115 ALA A C 1
ATOM 928 O O . ALA A 1 115 ? -12.131 6.634 24.710 1.00 96.75 115 ALA A O 1
ATOM 929 N N . ARG A 1 116 ? -12.763 7.505 22.747 1.00 95.81 116 ARG A N 1
ATOM 930 C CA . ARG A 1 116 ? -12.192 8.825 23.056 1.00 95.81 116 ARG A CA 1
ATOM 931 C C . ARG A 1 116 ? -13.049 9.507 24.111 1.00 95.81 116 ARG A C 1
ATOM 933 O O . ARG A 1 116 ? -14.266 9.577 23.990 1.00 95.81 116 ARG A O 1
ATOM 940 N N . LYS A 1 117 ? -12.384 10.077 25.117 1.00 93.56 117 LYS A N 1
ATOM 941 C CA . LYS A 1 117 ? -13.049 10.931 26.103 1.00 93.56 117 LYS A CA 1
ATOM 942 C C . LYS A 1 117 ? -13.760 12.075 25.384 1.00 93.56 117 LYS A C 1
ATOM 944 O O . LYS A 1 117 ? -13.213 12.649 24.438 1.00 93.56 117 LYS A O 1
ATOM 949 N N . THR A 1 118 ? -14.960 12.396 25.850 1.00 94.56 118 THR A N 1
ATOM 950 C CA . THR A 1 118 ? -15.702 13.562 25.384 1.00 94.56 118 THR A CA 1
ATOM 951 C C . THR A 1 118 ? -14.912 14.833 25.677 1.00 94.56 118 THR A C 1
ATOM 953 O O . THR A 1 118 ? -14.106 14.900 26.610 1.00 94.56 118 THR A O 1
ATOM 956 N N . TRP A 1 119 ? -15.104 15.844 24.837 1.00 96.19 119 TRP A N 1
ATOM 957 C CA . TRP A 1 119 ? -14.537 17.158 25.095 1.00 96.19 119 TRP A CA 1
ATOM 958 C C . TRP A 1 119 ? -15.220 17.782 26.320 1.00 96.19 119 TRP A C 1
ATOM 960 O O . TRP A 1 119 ? -16.434 17.673 26.477 1.00 96.19 119 TRP A O 1
ATOM 970 N N . VAL A 1 120 ? -14.431 18.424 27.180 1.00 96.19 120 VAL A N 1
ATOM 971 C CA . VAL A 1 120 ? -14.877 19.079 28.419 1.00 96.19 120 VAL A CA 1
ATOM 972 C C . VAL A 1 120 ? -14.355 20.514 28.401 1.00 96.19 120 VAL A C 1
ATOM 974 O O . VAL A 1 120 ? -13.219 20.730 27.975 1.00 96.19 120 VAL A O 1
ATOM 977 N N . GLN A 1 121 ? -15.152 21.483 28.871 1.00 96.31 121 GLN A N 1
ATOM 978 C CA . GLN A 1 121 ? -14.785 22.907 28.845 1.00 96.31 121 GLN A CA 1
ATOM 979 C C . GLN A 1 121 ? -13.502 23.188 29.644 1.00 96.31 121 GLN A C 1
ATOM 981 O O . GLN A 1 121 ? -12.597 23.861 29.155 1.00 96.31 121 GLN A O 1
ATOM 986 N N . LEU A 1 122 ? -13.412 22.642 30.861 1.00 96.06 122 LEU A N 1
ATOM 987 C CA . LEU A 1 122 ? -12.270 22.786 31.764 1.00 96.06 122 LEU A CA 1
ATOM 988 C C . LEU A 1 122 ? -11.658 21.403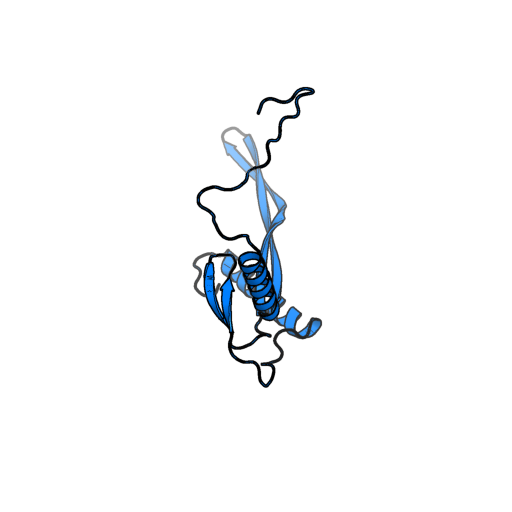 32.037 1.00 96.06 122 LEU A C 1
ATOM 990 O O . LEU A 1 122 ? -12.096 20.699 32.947 1.00 96.06 122 LEU A O 1
ATOM 994 N N . PRO A 1 123 ? -10.681 20.954 31.229 1.00 96.00 123 PRO A N 1
ATOM 995 C CA . PRO A 1 123 ? -10.065 19.651 31.429 1.00 96.00 123 PRO A CA 1
ATOM 996 C C . PRO A 1 123 ? -9.121 19.667 32.637 1.00 96.00 123 PRO A C 1
ATOM 998 O O . PRO A 1 123 ? -8.226 20.509 32.719 1.00 96.00 123 PRO A O 1
ATOM 1001 N N . ASN A 1 124 ? -9.241 18.665 33.510 1.00 94.62 124 ASN A N 1
ATOM 1002 C CA . ASN A 1 124 ? -8.293 18.422 34.601 1.00 94.62 124 ASN A CA 1
ATOM 1003 C C . ASN A 1 124 ? -6.944 17.949 34.040 1.00 94.62 124 ASN A C 1
ATOM 1005 O O . ASN A 1 124 ? -6.688 16.751 33.888 1.00 94.62 124 ASN A O 1
ATOM 1009 N N . ARG A 1 125 ? -6.080 18.899 33.672 1.00 93.94 125 ARG A N 1
ATOM 1010 C CA . ARG A 1 125 ? -4.721 18.617 33.203 1.00 93.94 125 ARG A CA 1
ATOM 1011 C C . ARG A 1 125 ? -3.826 18.322 34.400 1.00 93.94 125 ARG A C 1
ATOM 1013 O O . ARG A 1 125 ? -3.838 19.053 35.384 1.00 93.94 125 ARG A O 1
ATOM 1020 N N . LYS A 1 126 ? -3.021 17.263 34.301 1.00 95.50 126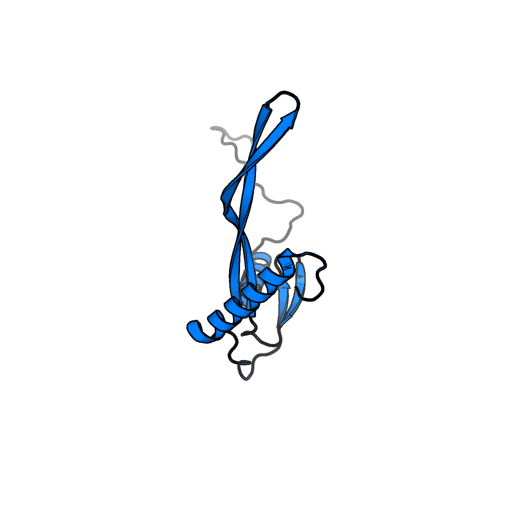 LYS A N 1
ATOM 1021 C CA . LYS A 1 126 ? -2.023 16.955 35.330 1.00 95.50 126 LYS A CA 1
ATOM 1022 C C . LYS A 1 126 ? -0.992 18.082 35.415 1.00 95.50 126 LYS A C 1
ATOM 1024 O O . LYS A 1 126 ? -0.481 18.524 34.385 1.00 95.50 126 LYS A O 1
ATOM 1029 N N . ILE A 1 127 ? -0.656 18.501 36.630 1.00 93.56 127 ILE A N 1
ATOM 1030 C CA . ILE A 1 127 ? 0.511 19.349 36.874 1.00 93.56 127 ILE A CA 1
ATOM 1031 C C . ILE A 1 127 ? 1.738 18.454 36.685 1.00 93.56 127 ILE A C 1
ATOM 1033 O O . ILE A 1 127 ? 1.913 17.473 37.401 1.00 93.56 127 ILE A O 1
ATOM 1037 N N . THR A 1 128 ? 2.548 18.727 35.662 1.00 95.88 128 THR A N 1
ATOM 1038 C CA . THR A 1 128 ? 3.696 17.875 35.302 1.00 95.88 128 THR A CA 1
ATOM 1039 C C . THR A 1 128 ? 4.958 18.181 36.101 1.00 95.88 128 THR A C 1
ATOM 1041 O O . THR A 1 128 ? 5.902 17.401 36.045 1.00 95.88 128 THR A O 1
ATOM 1044 N N . SER A 1 129 ? 4.995 19.311 36.811 1.00 93.19 129 SER A N 1
ATOM 1045 C CA . SER A 1 129 ? 6.139 19.730 37.621 1.00 93.19 129 SER A CA 1
ATOM 1046 C C . SER A 1 129 ? 5.998 19.231 39.053 1.00 93.19 129 SER A C 1
ATOM 1048 O O . SER A 1 129 ? 4.946 19.400 39.664 1.00 93.19 129 SER A O 1
ATOM 1050 N N . GLN A 1 130 ? 7.087 18.709 39.610 1.00 93.62 130 GLN A N 1
ATOM 1051 C CA . GLN A 1 130 ? 7.183 18.352 41.022 1.00 93.62 130 GLN A CA 1
ATOM 1052 C C . GLN A 1 130 ? 8.004 19.413 41.765 1.00 93.62 130 GLN A C 1
ATOM 1054 O O . GLN A 1 130 ? 9.062 19.824 41.294 1.00 93.62 130 GLN A O 1
ATOM 1059 N N . ARG A 1 131 ? 7.515 19.861 42.923 1.00 92.44 131 ARG A N 1
ATOM 1060 C CA . ARG A 1 131 ? 8.262 20.673 43.896 1.00 92.44 131 ARG A CA 1
ATOM 1061 C C . ARG A 1 131 ? 8.310 19.897 45.209 1.00 92.44 131 ARG A C 1
ATOM 1063 O O . ARG A 1 131 ? 7.374 19.166 45.516 1.00 92.44 131 ARG A O 1
ATOM 1070 N N . GLN A 1 132 ? 9.392 20.042 45.970 1.00 95.25 132 GLN A N 1
ATOM 1071 C CA . GLN A 1 132 ? 9.541 19.393 47.285 1.00 95.25 132 GLN A CA 1
ATOM 1072 C C . GLN A 1 132 ? 8.749 20.095 48.398 1.00 95.25 132 GLN A C 1
ATOM 1074 O O . GLN A 1 132 ? 8.781 19.679 49.550 1.00 95.25 132 GLN A O 1
ATOM 1079 N N . TYR A 1 133 ? 8.040 21.164 48.055 1.00 94.62 133 TYR A N 1
ATOM 1080 C CA . TYR A 1 133 ? 7.144 21.893 48.931 1.00 94.62 133 TYR A CA 1
ATOM 1081 C C . TYR A 1 133 ? 5.840 22.156 48.186 1.00 94.62 133 TYR A C 1
ATOM 1083 O O . TYR A 1 133 ? 5.799 22.210 46.952 1.00 94.62 133 TYR A O 1
ATOM 1091 N N . TYR A 1 134 ? 4.764 22.323 48.941 1.00 94.88 134 TYR A N 1
ATOM 1092 C CA . TYR A 1 134 ? 3.469 22.648 48.375 1.00 94.88 134 TYR A CA 1
ATOM 1093 C C . TYR A 1 134 ? 3.421 24.102 47.885 1.00 94.88 134 TYR A C 1
ATOM 1095 O O . TYR A 1 134 ? 4.076 24.986 48.430 1.00 94.88 134 TYR A O 1
ATOM 1103 N N . SER A 1 135 ? 2.666 24.346 46.817 1.00 90.25 135 SER A N 1
ATOM 1104 C CA . SER A 1 135 ? 2.477 25.673 46.209 1.00 90.25 135 SER A CA 1
ATOM 1105 C C . SER A 1 135 ? 0.996 25.921 45.911 1.00 90.25 135 SER A C 1
ATOM 1107 O O . SER A 1 135 ? 0.686 26.406 44.826 1.00 90.25 135 SER A O 1
ATOM 1109 N N . TRP A 1 136 ? 0.120 25.451 46.813 1.00 82.62 136 TRP A N 1
ATOM 1110 C CA . TRP A 1 136 ? -1.337 25.550 46.679 1.00 82.62 136 TRP A CA 1
ATOM 1111 C C . TRP A 1 136 ? -1.790 26.981 46.377 1.00 82.62 136 TRP A C 1
ATOM 1113 O O . TRP A 1 136 ? -1.170 27.930 46.910 1.00 82.62 136 TRP A O 1
#

Solvent-accessible surface area (backbone atoms only — not comparable to full-atom values): 8599 Å² total; per-residue (Å²): 87,90,87,51,91,50,78,68,28,56,60,52,41,53,51,50,52,50,53,50,53,46,37,35,72,77,67,60,48,54,83,54,69,64,87,86,63,72,66,46,80,43,55,46,95,89,66,51,76,48,77,44,75,42,51,32,43,75,43,81,76,45,72,52,76,47,82,48,68,69,48,76,44,82,44,83,47,79,92,83,41,73,47,78,43,74,43,82,40,67,46,78,49,74,42,75,43,39,43,52,57,57,53,52,54,33,52,54,49,50,52,53,55,70,69,48,78,76,91,62,96,80,67,90,70,81,79,87,77,86,66,102,60,88,82,128

pLDDT: mean 93.97, std 4.3, range [71.94, 97.81]

Mean predicted aligned error: 5.66 Å

Secondary structure (DSSP, 8-state):
-TT---THHHHHHHHHHHHHHHHHHHH-TT--PPTTPPPEEEE-TTS-EEEES-TT-EEEEEEEEEEEEEEEEEEE-GGG-EEEEEEEEEEEEEEEEETHHHHHHHHHHHHHHHTSPPP-SS---------SS---

Foldseek 3Di:
DVPDPDPVVVVVVVVVVVVVVCCCVVVVAPVDADPPDDWDWFQAPVRDIDTDPGQRDKDWPDKDKDWDDWDWDWDQDPPRDTDIDTHTDMDMDTDMDGNVVRVVVRVVVVVVVVPDDDDDPDDPDDPPDDDPDDDD

Radius of gyration: 26.53 Å; Cα contacts (8 Å, |Δi|>4): 153; chains: 1; bounding box: 61×45×78 Å